Protein AF-A0ABD3V2Q9-F1 (afdb_monomer_lite)

Secondary structure (DSSP, 8-state):
------TT---S-EEEE-SEE--B--S--SEEEEE-SEE--EE-S--SEEEEE-SEE--EE-S--SEEEEE-SEE--EE-S--SEEEEE-SEE--EE-S--SEEEEE-SEE--EE-S--SEEEEEEEEE--EEES--SEEEEEEEEE--EEES--SEEEEEE--

Foldseek 3Di:
DDPDDDPDDQDQEDEEEDAADADDDDDEHQEYEYEYQHYEYEYDDEYQYYEYEYQHYEYEYEDEYQYYEYEYQHYEYEYADEYAEYEYEYQAEEYEEADEYAYYAYEYQAEEYEDDDEYAEYAYEYQAYEYEDDDEYQAYAYAYQHYDYDDDDDHVHYHYHYRD

Sequence (164 aa):
WDLIPEQGNYWPWVSLSACDLIPELDNHWPCLSLSAWDLIPELDNHWPCLSLSAFDLIPGLNNIWPWLSLSAWDLIPELDNPWPWLSLSAWDLIPELDNIWPWLSLSAWDLIPELDNHWPWLSLSAWDLIPELDNHWPWLSLSAWDLIPELNNIFPWLSLSAWH

Organism: Sinanodonta woodiana (NCBI:txid1069815)

Radius of gyration: 16.64 Å; chains: 1; bounding box: 40×28×46 Å

pLDDT: mean 78.93, std 13.67, range [31.52, 95.62]

Structure (mmCIF, N/CA/C/O backbone):
data_AF-A0ABD3V2Q9-F1
#
_entry.id   AF-A0ABD3V2Q9-F1
#
loop_
_atom_site.group_PDB
_atom_site.id
_atom_site.type_symbol
_atom_site.label_atom_id
_atom_site.label_alt_id
_atom_site.label_comp_id
_atom_site.label_asym_id
_atom_site.label_entity_id
_atom_site.label_seq_id
_atom_site.pdbx_PDB_ins_code
_atom_site.Cartn_x
_atom_site.Cartn_y
_atom_site.Cartn_z
_atom_site.occupancy
_atom_site.B_iso_or_equiv
_atom_site.auth_seq_id
_atom_site.auth_comp_id
_atom_site.auth_asym_id
_atom_site.auth_atom_id
_atom_site.pdbx_PDB_model_num
ATOM 1 N N . TRP A 1 1 ? -18.396 -10.252 19.353 1.00 32.59 1 TRP A N 1
ATOM 2 C CA . TRP A 1 1 ? -18.322 -9.807 20.757 1.00 32.59 1 TRP A CA 1
ATOM 3 C C . TRP A 1 1 ? -17.923 -8.350 20.689 1.00 32.59 1 TRP A C 1
ATOM 5 O O . TRP A 1 1 ? -16.774 -8.083 20.369 1.00 32.59 1 TRP A O 1
ATOM 15 N N . ASP A 1 2 ? -18.877 -7.440 20.882 1.00 31.52 2 ASP A N 1
ATOM 16 C CA . ASP A 1 2 ? -18.633 -6.000 20.770 1.00 31.52 2 ASP A CA 1
ATOM 17 C C . ASP A 1 2 ? -17.827 -5.522 21.976 1.00 31.52 2 ASP A C 1
ATOM 19 O O . ASP A 1 2 ? -18.343 -5.391 23.085 1.00 31.52 2 ASP A O 1
ATOM 23 N N . LEU A 1 3 ? -16.533 -5.299 21.761 1.00 40.91 3 LEU A N 1
ATOM 24 C CA . LEU A 1 3 ? -15.659 -4.595 22.693 1.00 40.91 3 LEU A CA 1
ATOM 25 C C . LEU A 1 3 ? -15.594 -3.121 22.281 1.00 40.91 3 LEU A C 1
ATOM 27 O O . LEU A 1 3 ? -14.527 -2.620 21.942 1.00 40.91 3 LEU A O 1
ATOM 31 N N . ILE A 1 4 ? -16.734 -2.426 22.276 1.00 49.53 4 ILE A N 1
ATOM 32 C CA . ILE A 1 4 ? -16.740 -0.966 22.125 1.00 49.53 4 ILE A CA 1
ATOM 33 C C . ILE A 1 4 ? -16.568 -0.367 23.530 1.00 49.53 4 ILE A C 1
ATOM 35 O O . ILE A 1 4 ? -17.428 -0.590 24.386 1.00 49.53 4 ILE A O 1
ATOM 39 N N . PRO A 1 5 ? -15.471 0.357 23.827 1.00 48.38 5 PRO A N 1
ATOM 40 C CA . PRO A 1 5 ? -15.298 0.982 25.133 1.00 48.38 5 PRO A CA 1
ATOM 41 C C . PRO A 1 5 ? -16.323 2.114 25.322 1.00 48.38 5 PRO A C 1
ATOM 43 O O . PRO A 1 5 ? -16.471 2.970 24.453 1.00 48.38 5 PRO A O 1
ATOM 46 N N . GLU A 1 6 ? -17.021 2.141 26.463 1.00 41.50 6 GLU A N 1
ATOM 47 C CA . GLU A 1 6 ? -18.029 3.168 26.773 1.00 41.50 6 GLU A CA 1
ATOM 48 C C . GLU A 1 6 ? -17.443 4.597 26.786 1.00 41.50 6 GLU A C 1
ATOM 50 O O . GLU A 1 6 ? -16.371 4.854 27.352 1.00 41.50 6 GLU A O 1
ATOM 55 N N . GLN A 1 7 ? -18.188 5.543 26.194 1.00 40.53 7 GLN A N 1
ATOM 56 C CA . GLN A 1 7 ? -17.870 6.973 26.168 1.00 40.53 7 GLN A CA 1
ATOM 57 C C . GLN A 1 7 ? -17.792 7.541 27.595 1.00 40.53 7 GLN A C 1
ATOM 59 O O . GLN A 1 7 ? -18.795 7.676 28.292 1.00 40.53 7 GLN A O 1
ATOM 64 N N . GLY A 1 8 ? -16.583 7.895 28.031 1.00 43.00 8 GLY A N 1
ATOM 65 C CA . GLY A 1 8 ? -16.339 8.504 29.344 1.00 43.00 8 GLY A CA 1
ATOM 66 C C . GLY A 1 8 ? -14.896 8.382 29.828 1.00 43.00 8 GLY A C 1
ATOM 67 O O . GLY A 1 8 ? -14.447 9.192 30.636 1.00 43.00 8 GLY A O 1
ATOM 68 N N . ASN A 1 9 ? -14.145 7.423 29.286 1.00 47.22 9 ASN A N 1
ATOM 69 C CA . ASN A 1 9 ? -12.734 7.227 29.595 1.00 47.22 9 ASN A CA 1
ATOM 70 C C . ASN A 1 9 ? -11.863 7.670 28.414 1.00 47.22 9 ASN A C 1
ATOM 72 O O . ASN A 1 9 ? -12.012 7.192 27.293 1.00 47.22 9 ASN A O 1
ATOM 76 N N . TYR A 1 10 ? -10.944 8.599 28.674 1.00 50.53 10 TYR A N 1
ATOM 77 C CA . TYR A 1 10 ? -9.916 9.010 27.722 1.00 50.53 10 TYR A CA 1
ATOM 78 C C . TYR A 1 10 ? -8.889 7.875 27.631 1.00 50.53 10 TYR A C 1
ATOM 80 O O . TYR A 1 10 ? -7.993 7.789 28.472 1.00 50.53 10 TYR A O 1
ATOM 88 N N . TRP A 1 11 ? -9.039 6.958 26.673 1.00 57.53 11 TRP A N 1
ATOM 89 C CA . TRP A 1 11 ? -8.061 5.886 26.482 1.00 57.53 11 TRP A CA 1
ATOM 90 C C . TRP A 1 11 ? -6.975 6.360 25.504 1.00 57.53 11 TRP A C 1
ATOM 92 O O . TRP A 1 11 ? -7.266 6.585 24.330 1.00 57.53 11 TRP A O 1
ATOM 102 N N . PRO A 1 12 ? -5.719 6.540 25.957 1.00 66.81 12 PRO A N 1
ATOM 103 C CA . PRO A 1 12 ? -4.630 7.014 25.104 1.00 66.81 12 PRO A CA 1
ATOM 104 C C . PRO A 1 12 ? -4.181 5.974 24.062 1.00 66.81 12 PRO A C 1
ATOM 106 O O . PRO A 1 12 ? -3.421 6.304 23.156 1.00 66.81 12 PRO A O 1
ATOM 109 N N . TRP A 1 13 ? -4.624 4.724 24.200 1.00 69.56 13 TRP A N 1
ATOM 110 C CA . TRP A 1 13 ? -4.335 3.632 23.283 1.00 69.56 13 TRP A CA 1
ATOM 111 C C . TRP A 1 13 ? -5.391 2.537 23.429 1.00 69.56 13 TRP A C 1
ATOM 113 O O . TRP A 1 13 ? -5.767 2.193 24.552 1.00 69.56 13 TRP A O 1
ATOM 123 N N . VAL A 1 14 ? -5.842 1.989 22.302 1.00 78.00 14 VAL A N 1
ATOM 124 C CA . VAL A 1 14 ? -6.736 0.828 22.238 1.00 78.00 14 VAL A CA 1
ATOM 125 C C . VAL A 1 14 ? -6.014 -0.302 21.512 1.00 78.00 14 VAL A C 1
ATOM 127 O O . VAL A 1 14 ? -5.407 -0.082 20.465 1.00 78.00 14 VAL A O 1
ATOM 130 N N . SER A 1 15 ? -6.079 -1.509 22.073 1.00 81.62 15 SER A N 1
ATOM 131 C CA . SER A 1 15 ? -5.516 -2.725 21.488 1.00 81.62 15 SER A CA 1
ATOM 132 C C . SER A 1 15 ? -6.561 -3.834 21.517 1.00 81.62 15 SER A C 1
ATOM 134 O O . SER A 1 15 ? -7.113 -4.124 22.580 1.00 81.62 15 SER A O 1
ATOM 136 N N . LEU A 1 16 ? -6.849 -4.430 20.362 1.00 80.44 16 LEU A N 1
ATOM 137 C CA . LEU A 1 16 ? -7.784 -5.545 20.222 1.00 80.44 16 LEU A CA 1
ATOM 138 C C . LEU A 1 16 ? -7.095 -6.690 19.486 1.00 80.44 16 LEU A C 1
ATOM 140 O O . LEU A 1 16 ? -6.345 -6.460 18.540 1.00 80.44 16 LEU A O 1
ATOM 144 N N . SER A 1 17 ? -7.370 -7.917 19.923 1.00 82.69 17 SER A N 1
ATOM 145 C CA . SER A 1 17 ? -6.873 -9.124 19.273 1.00 82.69 17 SER A CA 1
ATOM 146 C C . SER A 1 17 ? -7.963 -10.188 19.206 1.00 82.69 17 SER A C 1
ATOM 148 O O . SER A 1 17 ? -8.629 -10.441 20.214 1.00 82.69 17 SER A O 1
ATOM 150 N N . ALA A 1 18 ? -8.163 -10.794 18.036 1.00 77.94 18 ALA A N 1
ATOM 151 C CA . ALA A 1 18 ? -9.120 -11.885 17.838 1.00 77.94 18 ALA A CA 1
ATOM 152 C C . ALA A 1 18 ? -8.647 -12.862 16.746 1.00 77.94 18 ALA A C 1
ATOM 154 O O . ALA A 1 18 ? -7.564 -12.701 16.202 1.00 77.94 18 ALA A O 1
ATOM 155 N N . CYS A 1 19 ? -9.440 -13.896 16.443 1.00 72.19 19 CYS A N 1
ATOM 156 C CA . CYS A 1 19 ? -9.214 -14.705 15.237 1.00 72.19 19 CYS A CA 1
ATOM 157 C C . CYS A 1 19 ? -9.678 -13.942 13.994 1.00 72.19 19 CYS A C 1
ATOM 159 O O . CYS A 1 19 ? -8.860 -13.686 13.126 1.00 72.19 19 CYS A O 1
ATOM 161 N N . ASP A 1 20 ? -10.921 -13.461 13.993 1.00 78.00 20 ASP A N 1
ATOM 162 C CA . ASP A 1 20 ? -11.480 -12.694 12.877 1.00 78.00 20 ASP A CA 1
ATOM 163 C C . ASP A 1 20 ? -11.963 -11.339 13.397 1.00 78.00 20 ASP A C 1
ATOM 165 O O . ASP A 1 20 ? -12.641 -11.265 14.433 1.00 78.00 20 ASP A O 1
ATOM 169 N N . LEU A 1 21 ? -11.609 -10.262 12.698 1.00 76.25 21 LEU A N 1
ATOM 170 C CA . LEU A 1 21 ? -11.969 -8.894 13.061 1.00 76.25 21 LEU A CA 1
ATOM 171 C C . LEU A 1 21 ? -12.464 -8.125 11.833 1.00 76.25 21 LEU A C 1
ATOM 173 O O . LEU A 1 21 ? -11.717 -7.881 10.891 1.00 76.25 21 LEU A O 1
ATOM 177 N N . ILE A 1 22 ? -13.712 -7.662 11.913 1.00 77.75 22 ILE A N 1
ATOM 178 C CA . ILE A 1 22 ? -14.310 -6.692 10.984 1.00 77.75 22 ILE A CA 1
ATOM 179 C C . ILE A 1 22 ? -14.848 -5.527 11.828 1.00 77.75 22 ILE A C 1
ATOM 181 O O . ILE A 1 22 ? -16.040 -5.480 12.135 1.00 77.75 22 ILE A O 1
ATOM 185 N N . PRO A 1 23 ? -13.968 -4.675 12.380 1.00 70.75 23 PRO A N 1
ATOM 186 C CA . PRO A 1 23 ? -14.398 -3.584 13.233 1.00 70.75 23 PRO A CA 1
ATOM 187 C C . PRO A 1 23 ? -14.801 -2.370 12.393 1.00 70.75 23 PRO A C 1
ATOM 189 O O . PRO A 1 23 ? -13.997 -1.850 11.625 1.00 70.75 23 PRO A O 1
ATOM 192 N N . GLU A 1 24 ? -16.010 -1.871 12.632 1.00 67.56 24 GLU A N 1
ATOM 193 C CA . GLU A 1 24 ? -16.424 -0.520 12.253 1.00 67.56 24 GLU A CA 1
ATOM 194 C C . GLU A 1 24 ? -16.158 0.401 13.452 1.00 67.56 24 GLU A C 1
ATOM 196 O O . GLU A 1 24 ? -16.794 0.271 14.503 1.00 67.56 24 GLU A O 1
ATOM 201 N N . LEU A 1 25 ? -15.172 1.297 13.349 1.00 67.38 25 LEU A N 1
ATOM 202 C CA . LEU A 1 25 ? -14.811 2.201 14.448 1.00 67.38 25 LEU A CA 1
ATOM 203 C C . LEU A 1 25 ? -15.123 3.654 14.089 1.00 67.38 25 LEU A C 1
ATOM 205 O O . LEU A 1 25 ? -14.458 4.287 13.267 1.00 67.38 25 LEU A O 1
ATOM 209 N N . ASP A 1 26 ? -16.119 4.195 14.785 1.00 59.56 26 ASP A N 1
ATOM 210 C CA . ASP A 1 26 ? -16.704 5.517 14.560 1.00 59.56 26 ASP A CA 1
ATOM 211 C C . ASP A 1 26 ? -16.171 6.619 15.516 1.00 59.56 26 ASP A C 1
ATOM 213 O O . ASP A 1 26 ? -16.506 7.798 15.387 1.00 59.56 26 ASP A O 1
ATOM 217 N N . ASN A 1 27 ? -15.344 6.252 16.502 1.00 58.88 27 ASN A N 1
ATOM 218 C CA . ASN A 1 27 ? -14.909 7.141 17.583 1.00 58.88 27 ASN A CA 1
ATOM 219 C C . ASN A 1 27 ? -13.468 7.654 17.397 1.00 58.88 27 ASN A C 1
ATOM 221 O O . ASN A 1 27 ? -12.617 6.992 16.811 1.00 58.88 27 ASN A O 1
ATOM 225 N N . HIS A 1 28 ? -13.178 8.836 17.950 1.00 59.53 28 HIS A N 1
ATOM 226 C CA . HIS A 1 28 ? -11.841 9.434 17.924 1.00 59.53 28 HIS A CA 1
ATOM 227 C C . HIS A 1 28 ? -10.976 8.848 19.042 1.00 59.53 28 HIS A C 1
ATOM 229 O O . HIS A 1 28 ? -11.218 9.133 20.218 1.00 59.53 28 HIS A O 1
ATOM 235 N N . TRP A 1 29 ? -9.929 8.102 18.687 1.00 63.47 29 TRP A N 1
ATOM 236 C CA . TRP A 1 29 ? -8.914 7.674 19.646 1.00 63.47 29 TRP A CA 1
ATOM 237 C C . TRP A 1 29 ? -7.518 8.100 19.201 1.00 63.47 29 TRP A C 1
ATOM 239 O O . TRP A 1 29 ? -7.233 8.149 18.007 1.00 63.47 29 TRP A O 1
ATOM 249 N N . PRO A 1 30 ? -6.614 8.391 20.146 1.00 69.19 30 PRO A N 1
ATOM 250 C CA . PRO A 1 30 ? -5.260 8.813 19.813 1.00 69.19 30 PRO A CA 1
ATOM 251 C C . PRO A 1 30 ? -4.417 7.728 19.120 1.00 69.19 30 PRO A C 1
ATOM 253 O O . PRO A 1 30 ? -3.655 8.062 18.220 1.00 69.19 30 PRO A O 1
ATOM 256 N N . CYS A 1 31 ? -4.553 6.450 19.490 1.00 79.00 31 CYS A N 1
ATOM 257 C CA . C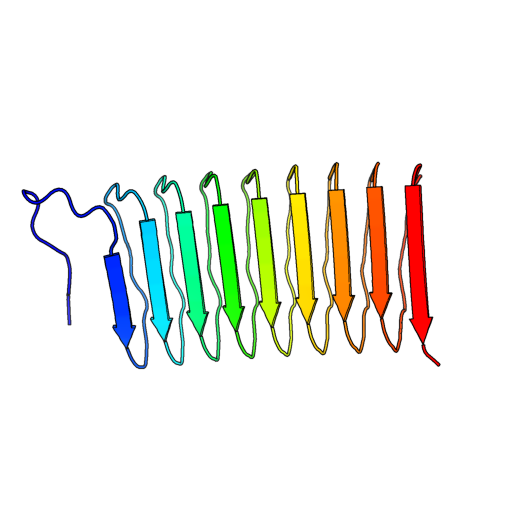YS A 1 31 ? -3.803 5.353 18.867 1.00 79.00 31 CYS A CA 1
ATOM 258 C C . CYS A 1 31 ? -4.617 4.048 18.872 1.00 79.00 31 CYS A C 1
ATOM 260 O O . CYS A 1 31 ? -5.150 3.673 19.921 1.00 79.00 31 CYS A O 1
ATOM 262 N N . LEU A 1 32 ? -4.632 3.320 17.751 1.00 81.00 32 LEU A N 1
ATOM 263 C CA . LEU A 1 32 ? -5.288 2.013 17.612 1.00 81.00 32 LEU A CA 1
ATOM 264 C C . LEU A 1 32 ? -4.302 0.929 17.180 1.00 81.00 32 LEU A C 1
ATOM 266 O O . LEU A 1 32 ? -3.506 1.132 16.266 1.00 81.00 32 LEU A O 1
ATOM 270 N N . SER A 1 33 ? -4.393 -0.233 17.821 1.00 87.06 33 SER A N 1
ATOM 271 C CA . SER A 1 33 ? -3.709 -1.456 17.417 1.00 87.06 33 SER A CA 1
ATOM 272 C C . SER A 1 33 ? -4.721 -2.587 17.270 1.00 87.06 33 SER A C 1
ATOM 274 O O . SER A 1 33 ? -5.381 -2.939 18.246 1.00 87.06 33 SER A O 1
ATOM 276 N N . LEU A 1 34 ? -4.818 -3.193 16.092 1.00 86.00 34 LEU A N 1
ATOM 277 C CA . LEU A 1 34 ? -5.631 -4.392 15.874 1.00 86.00 34 LEU A CA 1
ATOM 278 C C . LEU A 1 34 ? -4.730 -5.544 15.448 1.00 86.00 34 LEU A C 1
ATOM 280 O O . LEU A 1 34 ? -3.823 -5.343 14.638 1.00 86.00 34 LEU A O 1
ATOM 284 N N . SER A 1 35 ? -4.978 -6.736 15.984 1.00 87.56 35 SER A N 1
ATOM 285 C CA . SER A 1 35 ? -4.345 -7.955 15.493 1.00 87.56 35 SER A CA 1
ATOM 286 C C . SER A 1 35 ? -5.332 -9.095 15.286 1.00 87.56 35 SER A C 1
ATOM 288 O O . SER A 1 35 ? -6.152 -9.373 16.162 1.00 87.56 35 SER A O 1
ATOM 290 N N . ALA A 1 36 ? -5.261 -9.772 14.144 1.00 86.31 36 ALA A N 1
ATOM 291 C CA . ALA A 1 36 ? -6.142 -10.901 13.858 1.00 86.31 36 ALA A CA 1
ATOM 292 C C . ALA A 1 36 ? -5.448 -12.022 13.079 1.00 86.31 36 ALA A C 1
ATOM 294 O O . ALA A 1 36 ? -4.285 -11.900 12.710 1.00 86.31 36 ALA A O 1
ATOM 295 N N . TRP A 1 37 ? -6.160 -13.122 12.852 1.00 81.81 37 TRP A N 1
ATOM 296 C CA . TRP A 1 37 ? -5.855 -14.020 11.744 1.00 81.81 37 TRP A CA 1
ATOM 297 C C . TRP A 1 37 ? -6.349 -13.362 10.452 1.00 81.81 37 TRP A C 1
ATOM 299 O O . TRP A 1 37 ? -5.521 -13.013 9.620 1.00 81.81 37 TRP A O 1
ATOM 309 N N . ASP A 1 38 ? -7.642 -13.037 10.390 1.00 85.06 38 ASP A N 1
ATOM 310 C CA . ASP A 1 38 ? -8.266 -12.349 9.258 1.00 85.06 38 ASP A CA 1
ATOM 311 C C . ASP A 1 38 ? -8.785 -10.975 9.708 1.00 85.06 38 ASP A C 1
ATOM 313 O O . ASP A 1 38 ? -9.556 -10.861 10.672 1.00 85.06 38 ASP A O 1
ATOM 317 N N . LEU A 1 39 ? -8.339 -9.907 9.041 1.00 83.81 39 LEU A N 1
ATOM 318 C CA . LEU A 1 39 ? -8.624 -8.525 9.429 1.00 83.81 39 LEU A CA 1
ATOM 319 C C . LEU A 1 39 ? -9.073 -7.697 8.221 1.00 83.81 39 LEU A C 1
ATOM 321 O O . LEU A 1 39 ? -8.284 -7.393 7.330 1.00 83.81 39 LEU A O 1
ATOM 325 N N . ILE A 1 40 ? -10.338 -7.271 8.236 1.00 85.69 40 ILE A N 1
ATOM 326 C CA . ILE A 1 40 ? -10.938 -6.426 7.189 1.00 85.69 40 ILE A CA 1
ATOM 327 C C . ILE A 1 40 ? -11.585 -5.208 7.861 1.00 85.69 40 ILE A C 1
ATOM 329 O O . ILE A 1 40 ? -12.787 -5.205 8.125 1.00 85.69 40 ILE A O 1
ATOM 333 N N . PRO A 1 41 ? -10.793 -4.209 8.279 1.00 78.62 41 PRO A N 1
ATOM 334 C CA . PRO A 1 41 ? -11.317 -3.037 8.952 1.00 78.62 41 PRO A CA 1
ATOM 335 C C . PRO A 1 41 ? -11.723 -1.965 7.938 1.00 78.62 41 PRO A C 1
ATOM 337 O O . PRO A 1 41 ? -10.952 -1.623 7.040 1.00 78.62 41 PRO A O 1
ATOM 340 N N . GLU A 1 42 ? -12.900 -1.386 8.156 1.00 77.81 42 GLU A N 1
ATOM 341 C CA . GLU A 1 42 ? -13.357 -0.164 7.493 1.00 77.81 42 GLU A CA 1
ATOM 342 C C . GLU A 1 42 ? -13.269 0.975 8.514 1.00 77.81 42 GLU A C 1
ATOM 344 O O . GLU A 1 42 ? -13.976 0.988 9.529 1.00 77.81 42 GLU A O 1
ATOM 349 N N . LEU A 1 43 ? -12.323 1.897 8.311 1.00 74.06 43 LEU A N 1
ATOM 350 C CA . LEU A 1 43 ? -12.018 2.937 9.296 1.00 74.06 43 LEU A CA 1
ATOM 351 C C . LEU A 1 43 ? -12.191 4.335 8.700 1.00 74.06 43 LEU A C 1
ATOM 353 O O . LEU A 1 43 ? -11.316 4.868 8.017 1.00 74.06 43 LEU A O 1
ATOM 357 N N . ASP A 1 44 ? -13.290 4.969 9.099 1.00 66.88 44 ASP A N 1
ATOM 358 C CA . ASP A 1 44 ? -13.738 6.266 8.587 1.00 66.88 44 ASP A CA 1
ATOM 359 C C . ASP A 1 44 ? -13.480 7.421 9.561 1.00 66.88 44 ASP A C 1
ATOM 361 O O . ASP A 1 44 ? -14.140 8.458 9.504 1.00 66.88 44 ASP A O 1
ATOM 365 N N . ASN A 1 45 ? -12.490 7.308 10.454 1.00 64.56 45 ASN A N 1
ATOM 366 C CA . ASN A 1 45 ? -12.161 8.376 11.410 1.00 64.56 45 ASN A CA 1
ATOM 367 C C . ASN A 1 45 ? -10.709 8.824 11.363 1.00 64.56 45 ASN A C 1
ATOM 369 O O . ASN A 1 45 ? -9.851 8.164 10.791 1.00 64.56 45 ASN A O 1
ATOM 373 N N . HIS A 1 46 ? -10.452 9.981 11.972 1.00 64.25 46 HIS A N 1
ATOM 374 C CA . HIS A 1 46 ? -9.109 10.517 12.145 1.00 64.25 46 HIS A CA 1
ATOM 375 C C . HIS A 1 46 ? -8.476 9.919 13.397 1.00 64.25 46 HIS A C 1
ATOM 377 O O . HIS A 1 46 ? -8.944 10.179 14.511 1.00 64.25 46 HIS A O 1
ATOM 383 N N . TRP A 1 47 ? -7.374 9.191 13.229 1.00 67.25 47 TRP A N 1
ATOM 384 C CA . TRP A 1 47 ? -6.572 8.729 14.355 1.00 67.25 47 TRP A CA 1
ATOM 385 C C . TRP A 1 47 ? -5.120 9.129 14.128 1.00 67.25 47 TRP A C 1
ATOM 387 O O . TRP A 1 47 ? -4.607 8.972 13.024 1.00 67.25 47 TRP A O 1
ATOM 397 N N . PRO A 1 48 ? -4.433 9.656 15.150 1.00 71.88 48 PRO A N 1
ATOM 398 C CA . PRO A 1 48 ? -3.024 10.009 15.045 1.00 71.88 48 PRO A CA 1
ATOM 399 C C . PRO A 1 48 ? -2.130 8.845 14.601 1.00 71.88 48 PRO A C 1
ATOM 401 O O . PRO A 1 48 ? -1.216 9.069 13.807 1.00 71.88 48 PRO A O 1
ATOM 404 N N . CYS A 1 49 ? -2.397 7.629 15.094 1.00 79.50 49 CYS A N 1
ATOM 405 C CA . CYS A 1 49 ? -1.601 6.437 14.798 1.00 79.50 49 CYS A CA 1
ATOM 406 C C . CYS A 1 49 ? -2.469 5.175 14.658 1.00 79.50 49 CYS A C 1
ATOM 408 O O . CYS A 1 49 ? -3.259 4.864 15.557 1.00 79.50 49 CYS A O 1
ATOM 410 N N . LEU A 1 50 ? -2.237 4.402 13.595 1.00 83.94 50 LEU A N 1
ATOM 411 C CA . LEU A 1 50 ? -2.857 3.098 13.354 1.00 83.94 50 LEU A CA 1
ATOM 412 C C . LEU A 1 50 ? -1.810 2.016 13.121 1.00 83.94 50 LEU A C 1
ATOM 414 O O . LEU A 1 50 ? -0.912 2.178 12.296 1.00 83.94 50 LEU A O 1
ATOM 418 N N . SER A 1 51 ? -1.962 0.900 13.828 1.00 89.19 51 SER A N 1
ATOM 419 C CA . SER A 1 51 ? -1.196 -0.320 13.606 1.00 89.19 51 SER A CA 1
ATOM 420 C C . SER A 1 51 ? -2.152 -1.491 13.399 1.00 89.19 51 SER A C 1
ATOM 422 O O . SER A 1 51 ? -2.898 -1.840 14.313 1.00 89.19 51 SER A O 1
ATOM 424 N N . LEU A 1 52 ? -2.117 -2.125 12.232 1.00 89.44 52 LEU A N 1
ATOM 425 C CA . LEU A 1 52 ? -2.885 -3.340 11.953 1.00 89.44 52 LEU A CA 1
ATOM 426 C C . LEU A 1 52 ? -1.920 -4.485 11.670 1.00 89.44 52 LEU A C 1
ATOM 428 O O . LEU A 1 52 ? -0.936 -4.294 10.959 1.00 89.44 52 LEU A O 1
ATOM 432 N N . SER A 1 53 ? -2.191 -5.656 12.238 1.00 91.38 53 SER A N 1
ATOM 433 C CA . SER A 1 53 ? -1.389 -6.851 12.000 1.00 91.38 53 SER A CA 1
ATOM 434 C C . SER A 1 53 ? -2.275 -8.071 11.780 1.00 91.38 53 SER A C 1
ATOM 436 O O . SER A 1 53 ? -3.153 -8.323 12.601 1.00 91.38 53 SER A O 1
ATOM 438 N N . ALA A 1 54 ? -2.075 -8.835 10.711 1.00 91.12 54 ALA A N 1
ATOM 439 C CA . ALA A 1 54 ? -2.864 -10.047 10.494 1.00 91.12 54 ALA A CA 1
ATOM 440 C C . ALA A 1 54 ? -2.096 -11.169 9.792 1.00 91.12 54 ALA A C 1
ATOM 442 O O . ALA A 1 54 ? -0.911 -11.029 9.503 1.00 91.12 54 ALA A O 1
ATOM 443 N N . PHE A 1 55 ? -2.755 -12.300 9.555 1.00 89.00 55 PHE A N 1
ATOM 444 C CA . PHE A 1 55 ? -2.328 -13.222 8.510 1.00 89.00 55 PHE A CA 1
ATOM 445 C C . PHE A 1 55 ? -2.851 -12.691 7.169 1.00 89.00 55 PHE A C 1
ATOM 447 O O . PHE A 1 55 ? -2.029 -12.307 6.347 1.00 89.00 55 PHE A O 1
ATOM 454 N N . ASP A 1 56 ? -4.167 -12.489 7.046 1.00 89.44 56 ASP A N 1
ATOM 455 C CA . ASP A 1 56 ? -4.806 -11.859 5.886 1.00 89.44 56 ASP A CA 1
ATOM 456 C C . ASP A 1 56 ? -5.338 -10.468 6.266 1.00 89.44 56 ASP A C 1
ATOM 458 O O . ASP A 1 56 ? -6.133 -10.321 7.203 1.00 89.44 56 ASP A O 1
ATOM 462 N N . LEU A 1 57 ? -4.889 -9.424 5.562 1.00 89.44 57 LEU A N 1
ATOM 463 C CA . LEU A 1 57 ? -5.230 -8.029 5.856 1.00 89.44 57 LEU A CA 1
ATOM 464 C C . LEU A 1 57 ? -5.684 -7.284 4.597 1.00 89.44 57 LEU A C 1
ATOM 466 O O . LEU A 1 57 ? -4.888 -7.020 3.696 1.00 89.44 57 LEU A O 1
ATOM 470 N N . ILE A 1 58 ? -6.955 -6.874 4.583 1.00 88.69 58 ILE A N 1
ATOM 471 C CA . ILE A 1 58 ? -7.562 -6.102 3.486 1.00 88.69 58 ILE A CA 1
ATOM 472 C C . ILE A 1 58 ? -8.261 -4.868 4.075 1.00 88.69 58 ILE A C 1
ATOM 474 O O . ILE A 1 58 ? -9.460 -4.899 4.349 1.00 88.69 58 ILE A O 1
ATOM 478 N N . PRO A 1 59 ? -7.517 -3.798 4.392 1.00 81.50 59 PRO A N 1
ATOM 479 C CA . PRO A 1 59 ? -8.087 -2.600 4.982 1.00 81.50 59 PRO A CA 1
ATOM 480 C C . PRO A 1 59 ? -8.548 -1.618 3.903 1.00 81.50 59 PRO A C 1
ATOM 482 O O . PRO A 1 59 ? -7.780 -1.277 3.005 1.00 81.50 59 PRO A O 1
ATOM 485 N N . GLY A 1 60 ? -9.772 -1.111 4.062 1.00 79.12 60 GLY A N 1
ATOM 486 C CA . GLY A 1 60 ? -10.279 0.047 3.326 1.00 79.12 60 GLY A CA 1
ATOM 487 C C . GLY A 1 60 ? -10.201 1.284 4.215 1.00 79.12 60 GLY A C 1
ATOM 488 O O . GLY A 1 60 ? -10.928 1.387 5.209 1.00 79.12 60 GLY A O 1
ATOM 489 N N . LEU A 1 61 ? -9.281 2.208 3.916 1.00 76.69 61 LEU A N 1
ATOM 490 C CA . LEU A 1 61 ? -9.015 3.362 4.784 1.00 76.69 61 LEU A CA 1
ATOM 491 C C . LEU A 1 61 ? -9.206 4.682 4.031 1.00 76.69 61 LEU A C 1
ATOM 493 O O . LEU A 1 61 ? -8.354 5.130 3.264 1.00 76.69 61 LEU A O 1
ATOM 497 N N . ASN A 1 62 ? -10.301 5.367 4.356 1.00 69.31 62 ASN A N 1
ATOM 498 C CA . ASN A 1 62 ? -10.788 6.528 3.608 1.00 69.31 62 ASN A CA 1
ATOM 499 C C . ASN A 1 62 ? -10.540 7.872 4.307 1.00 69.31 62 ASN A C 1
ATOM 501 O O . ASN A 1 62 ? -11.261 8.842 4.078 1.00 69.31 62 ASN A O 1
ATOM 505 N N . ASN A 1 63 ? -9.528 7.959 5.171 1.00 67.38 63 ASN A N 1
ATOM 506 C CA . ASN A 1 63 ? -9.228 9.190 5.901 1.00 67.38 63 ASN A CA 1
ATOM 507 C C . ASN A 1 63 ? -7.739 9.487 6.007 1.00 67.38 63 ASN A C 1
ATOM 509 O O . ASN A 1 63 ? -6.900 8.669 5.659 1.00 67.38 63 ASN A O 1
ATOM 513 N N . ILE A 1 64 ? -7.422 10.684 6.503 1.00 63.16 64 ILE A N 1
ATOM 514 C CA . ILE A 1 64 ? -6.052 11.134 6.753 1.00 63.16 64 ILE A CA 1
ATOM 515 C C . ILE A 1 64 ? -5.616 10.665 8.136 1.00 63.16 64 ILE A C 1
ATOM 517 O O . ILE A 1 64 ? -6.207 11.062 9.146 1.00 63.16 64 ILE A O 1
ATOM 521 N N . TRP A 1 65 ? -4.527 9.902 8.195 1.00 68.50 65 TRP A N 1
ATOM 522 C CA . TRP A 1 65 ? -3.915 9.522 9.462 1.00 68.50 65 TRP A CA 1
ATOM 523 C C . TRP A 1 65 ? -2.444 9.887 9.419 1.00 68.50 65 TRP A C 1
ATOM 525 O O . TRP A 1 65 ? -1.763 9.571 8.446 1.00 68.50 65 TRP A O 1
ATOM 535 N N . PRO A 1 66 ? -1.926 10.562 10.453 1.00 73.06 66 PRO A N 1
ATOM 536 C CA . PRO A 1 66 ? -0.535 10.973 10.486 1.00 73.06 66 PRO A CA 1
ATOM 537 C C . PRO A 1 66 ? 0.459 9.811 10.339 1.00 73.06 66 PRO A C 1
ATOM 539 O O . PRO A 1 66 ? 1.495 10.003 9.703 1.00 73.06 66 PRO A O 1
ATOM 542 N N . TRP A 1 67 ? 0.142 8.637 10.902 1.00 81.75 67 TRP A N 1
ATOM 543 C CA . TRP A 1 67 ? 0.999 7.449 10.884 1.00 81.75 67 TRP A CA 1
ATOM 544 C C . TRP A 1 67 ? 0.186 6.167 10.692 1.00 81.75 67 TRP A C 1
ATOM 546 O O . TRP A 1 67 ? -0.677 5.852 11.517 1.00 81.75 67 TRP A O 1
ATOM 556 N N . LEU A 1 68 ? 0.524 5.399 9.655 1.00 85.62 68 LEU A N 1
ATOM 557 C CA . LEU A 1 68 ? -0.055 4.088 9.370 1.00 85.62 68 LEU A CA 1
ATOM 558 C C . LEU A 1 68 ? 1.029 3.018 9.257 1.00 85.62 68 LEU A C 1
ATOM 560 O O . LEU A 1 68 ? 1.981 3.162 8.489 1.00 85.62 68 LEU A O 1
ATOM 564 N N . SER A 1 69 ? 0.853 1.935 10.009 1.00 90.94 69 SER A N 1
ATOM 565 C CA . SER A 1 69 ? 1.662 0.725 9.912 1.00 90.94 69 SER A CA 1
ATOM 566 C C . SER A 1 69 ? 0.758 -0.483 9.700 1.00 90.94 69 SER A C 1
ATOM 568 O O . SER A 1 69 ? -0.071 -0.787 10.558 1.00 90.94 69 SER A O 1
ATOM 570 N N . LEU A 1 70 ? 0.947 -1.200 8.597 1.00 91.56 70 LEU A N 1
ATOM 571 C CA . LEU A 1 70 ? 0.243 -2.451 8.314 1.00 91.56 70 LEU A CA 1
ATOM 572 C C . LEU A 1 70 ? 1.254 -3.586 8.176 1.00 91.56 70 LEU A C 1
ATOM 574 O O . LEU A 1 70 ? 2.268 -3.431 7.491 1.00 91.56 70 LEU A O 1
ATOM 578 N N . SER A 1 71 ? 0.982 -4.719 8.818 1.00 94.31 71 SER A N 1
ATOM 579 C CA . SER A 1 71 ? 1.782 -5.927 8.655 1.00 94.31 71 SER A CA 1
ATOM 580 C C . SER A 1 71 ? 0.927 -7.168 8.447 1.00 94.31 71 SER A C 1
ATOM 582 O O . SER A 1 71 ? -0.028 -7.381 9.189 1.00 94.31 71 SER A O 1
ATOM 584 N N . ALA A 1 72 ? 1.253 -8.004 7.464 1.00 94.25 72 ALA A N 1
ATOM 585 C CA . ALA A 1 72 ? 0.506 -9.243 7.262 1.00 94.25 72 ALA A CA 1
ATOM 586 C C . ALA A 1 72 ? 1.340 -10.383 6.673 1.00 94.25 72 ALA A C 1
ATOM 588 O O . ALA A 1 72 ? 2.524 -10.206 6.396 1.00 94.25 72 ALA A O 1
ATOM 589 N N . TRP A 1 73 ? 0.731 -11.556 6.510 1.00 92.06 73 TRP A N 1
ATOM 590 C CA . TRP A 1 73 ? 1.223 -12.536 5.548 1.00 92.06 73 TRP A CA 1
ATOM 591 C C . TRP A 1 73 ? 0.798 -12.086 4.146 1.00 92.06 73 TRP A C 1
ATOM 593 O O . TRP A 1 73 ? 1.670 -11.730 3.361 1.00 92.06 73 TRP A O 1
ATOM 603 N N . ASP A 1 74 ? -0.507 -11.931 3.922 1.00 92.75 74 ASP A N 1
ATOM 604 C CA . ASP A 1 74 ? -1.093 -11.390 2.694 1.00 92.75 74 ASP A CA 1
ATOM 605 C C . ASP A 1 74 ? -1.715 -10.013 2.972 1.00 92.75 74 ASP A C 1
ATOM 607 O O . ASP A 1 74 ? -2.568 -9.857 3.853 1.00 92.75 74 ASP A O 1
ATOM 611 N N . LEU A 1 75 ? -1.266 -8.984 2.246 1.00 92.06 75 LEU A N 1
ATOM 612 C CA . LEU A 1 75 ? -1.682 -7.593 2.454 1.00 92.06 75 LEU A CA 1
ATOM 613 C C . LEU A 1 75 ? -2.108 -6.932 1.140 1.00 92.06 75 LEU A C 1
ATOM 615 O O . LEU A 1 75 ? -1.282 -6.699 0.255 1.00 92.06 75 LEU A O 1
ATOM 619 N N . ILE A 1 76 ? -3.387 -6.557 1.063 1.00 91.12 76 ILE A N 1
ATOM 620 C CA . ILE A 1 76 ? -3.984 -5.863 -0.090 1.00 91.12 76 ILE A CA 1
ATOM 621 C C . ILE A 1 76 ? -4.742 -4.625 0.415 1.00 91.12 76 ILE A C 1
ATOM 623 O O . ILE A 1 76 ? -5.938 -4.701 0.699 1.00 91.12 76 ILE A O 1
ATOM 627 N N . PRO A 1 77 ? -4.050 -3.499 0.647 1.00 84.31 77 PRO A N 1
ATOM 628 C CA . PRO A 1 77 ? -4.676 -2.267 1.097 1.00 84.31 77 PRO A CA 1
ATOM 629 C C . PRO A 1 77 ? -5.122 -1.403 -0.083 1.00 84.31 77 PRO A C 1
ATOM 631 O O . PRO A 1 77 ? -4.356 -1.192 -1.022 1.00 84.31 77 PRO A O 1
ATOM 634 N N . GLU A 1 78 ? -6.319 -0.835 0.042 1.00 82.75 78 GLU A N 1
ATOM 635 C CA . GLU A 1 78 ? -6.859 0.197 -0.849 1.00 82.75 78 GLU A CA 1
ATOM 636 C C . GLU A 1 78 ? -6.907 1.512 -0.057 1.00 82.75 78 GLU A C 1
ATOM 638 O O . GLU A 1 78 ? -7.623 1.621 0.950 1.00 82.75 78 GLU A O 1
ATOM 643 N N . LEU A 1 79 ? -6.061 2.482 -0.430 1.00 78.12 79 LEU A N 1
ATOM 644 C CA . LEU A 1 79 ? -5.882 3.719 0.338 1.00 78.12 79 LEU A CA 1
ATOM 645 C C . LEU A 1 79 ? -6.040 4.977 -0.534 1.00 78.12 79 LEU A C 1
ATOM 647 O O . LEU A 1 79 ? -5.131 5.390 -1.257 1.00 78.12 79 LEU A O 1
ATOM 651 N N . ASP A 1 80 ? -7.153 5.679 -0.325 1.00 71.25 80 ASP A N 1
ATOM 652 C CA . ASP A 1 80 ? -7.611 6.786 -1.184 1.00 71.25 80 ASP A CA 1
ATOM 653 C C . ASP A 1 80 ? -7.327 8.192 -0.646 1.00 71.25 80 ASP A C 1
ATOM 655 O O . ASP A 1 80 ? -7.846 9.192 -1.148 1.00 71.25 80 ASP A O 1
ATOM 659 N N . ASN A 1 81 ? -6.531 8.317 0.412 1.00 68.44 81 ASN A N 1
ATOM 660 C CA . ASN A 1 81 ? -6.261 9.613 1.032 1.00 68.44 81 ASN A CA 1
ATOM 661 C C . ASN A 1 81 ? -4.766 9.865 1.181 1.00 68.44 81 ASN A C 1
ATOM 663 O O . ASN A 1 81 ? -3.989 8.926 1.102 1.00 68.44 81 ASN A O 1
ATOM 667 N N . PRO A 1 82 ? -4.327 11.119 1.375 1.00 63.66 82 PRO A N 1
ATOM 668 C CA . PRO A 1 82 ? -2.931 11.425 1.651 1.00 63.66 82 PRO A CA 1
ATOM 669 C C . PRO A 1 82 ? -2.595 11.129 3.116 1.00 63.66 82 PRO A C 1
ATOM 671 O O . PRO A 1 82 ? -3.237 11.658 4.027 1.00 63.66 82 PRO A O 1
ATOM 674 N N . TRP A 1 83 ? -1.536 10.356 3.360 1.00 68.94 83 TRP A N 1
ATOM 675 C CA . TRP A 1 83 ? -1.045 10.081 4.713 1.00 68.94 83 TRP A CA 1
ATOM 676 C C . TRP A 1 83 ? 0.400 10.529 4.795 1.00 68.94 83 TRP A C 1
ATOM 678 O O . TRP A 1 83 ? 1.177 10.242 3.883 1.00 68.94 83 TRP A O 1
ATOM 688 N N . PRO A 1 84 ? 0.800 11.240 5.861 1.00 72.12 84 PRO A N 1
ATOM 689 C CA . PRO A 1 84 ? 2.164 11.712 5.985 1.00 72.12 84 PRO A CA 1
ATOM 690 C C . PRO A 1 84 ? 3.178 10.571 5.916 1.00 72.12 84 PRO A C 1
ATOM 692 O O . PRO A 1 84 ? 4.198 10.729 5.245 1.00 72.12 84 PRO A O 1
ATOM 695 N N . TRP A 1 85 ? 2.922 9.479 6.644 1.00 82.56 85 TRP A N 1
ATOM 696 C CA . TRP A 1 85 ? 3.846 8.362 6.829 1.00 82.56 85 TRP A CA 1
ATOM 697 C C . TRP A 1 85 ? 3.105 7.024 6.728 1.00 82.56 85 TRP A C 1
ATOM 699 O O . TRP A 1 85 ? 2.265 6.713 7.578 1.00 82.56 85 TRP A O 1
ATOM 709 N N . LEU A 1 86 ? 3.464 6.230 5.716 1.00 86.31 86 LEU A N 1
ATOM 710 C CA . LEU A 1 86 ? 2.932 4.892 5.469 1.00 86.31 86 LEU A CA 1
ATOM 711 C C . LEU A 1 86 ? 4.057 3.850 5.474 1.00 86.31 86 LEU A C 1
ATOM 713 O O . LEU A 1 86 ? 5.043 3.979 4.744 1.00 86.31 86 LEU A O 1
ATOM 717 N N . SER A 1 87 ? 3.889 2.806 6.286 1.00 91.81 87 SER A N 1
ATOM 718 C CA . SER A 1 87 ? 4.766 1.637 6.318 1.00 91.81 87 SER A CA 1
ATOM 719 C C . SER A 1 87 ? 3.948 0.364 6.143 1.00 91.81 87 SER A C 1
ATOM 721 O O . SER A 1 87 ? 3.113 0.050 6.991 1.00 91.81 87 SER A O 1
ATOM 723 N N . LEU A 1 88 ? 4.221 -0.390 5.081 1.00 92.81 88 LEU A N 1
ATOM 724 C CA . LEU A 1 88 ? 3.590 -1.682 4.815 1.00 92.81 88 LEU A CA 1
ATOM 725 C C . LEU A 1 88 ? 4.649 -2.783 4.792 1.00 92.81 88 LEU A C 1
ATOM 727 O O . LEU A 1 88 ? 5.711 -2.630 4.180 1.00 92.81 88 LEU A O 1
ATOM 731 N N . SER A 1 89 ? 4.359 -3.899 5.452 1.00 95.31 89 SER A N 1
ATOM 732 C CA . SER A 1 89 ? 5.234 -5.069 5.450 1.00 95.31 89 SER A CA 1
ATOM 733 C C . SER A 1 89 ? 4.443 -6.361 5.288 1.00 95.31 89 SER A C 1
ATOM 735 O O . SER A 1 89 ? 3.571 -6.606 6.118 1.00 95.31 89 SER A O 1
ATOM 737 N N . ALA A 1 90 ? 4.748 -7.207 4.306 1.00 95.25 90 ALA A N 1
ATOM 738 C CA . ALA A 1 90 ? 4.059 -8.495 4.186 1.00 95.25 90 ALA A CA 1
ATOM 739 C C . ALA A 1 90 ? 4.943 -9.641 3.682 1.00 95.25 90 ALA A C 1
ATOM 741 O O . ALA A 1 90 ? 6.126 -9.439 3.417 1.00 95.25 90 ALA A O 1
ATOM 742 N N . TRP A 1 91 ? 4.387 -10.849 3.588 1.00 93.81 91 TRP A N 1
ATOM 743 C CA . TRP A 1 91 ? 4.956 -11.878 2.723 1.00 93.81 91 TRP A CA 1
ATOM 744 C C . TRP A 1 91 ? 4.596 -11.536 1.275 1.00 93.81 91 TRP A C 1
ATOM 746 O 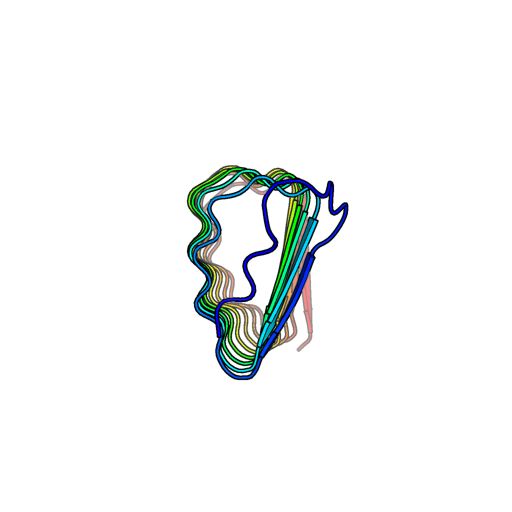O . TRP A 1 91 ? 5.499 -11.204 0.513 1.00 93.81 91 TRP A O 1
ATOM 756 N N . ASP A 1 92 ? 3.300 -11.445 0.971 1.00 94.12 92 ASP A N 1
ATOM 757 C CA . ASP A 1 92 ? 2.771 -10.989 -0.315 1.00 94.12 92 ASP A CA 1
ATOM 758 C C . ASP A 1 92 ? 2.084 -9.626 -0.144 1.00 94.12 92 ASP A C 1
ATOM 760 O O . ASP A 1 92 ? 1.189 -9.451 0.690 1.00 94.12 92 ASP A O 1
ATOM 764 N N . LEU A 1 93 ? 2.530 -8.624 -0.907 1.00 93.81 93 LEU A N 1
ATOM 765 C CA . LEU A 1 93 ? 2.065 -7.240 -0.796 1.00 93.81 93 LEU A CA 1
ATOM 766 C C . LEU A 1 93 ? 1.672 -6.676 -2.164 1.00 93.81 93 LEU A C 1
ATOM 768 O O . LEU A 1 93 ? 2.529 -6.465 -3.026 1.00 93.81 93 LEU A O 1
ATOM 772 N N . ILE A 1 94 ? 0.382 -6.364 -2.318 1.00 92.31 94 ILE A N 1
ATOM 773 C CA . ILE A 1 94 ? -0.193 -5.777 -3.538 1.00 92.31 94 ILE A CA 1
ATOM 774 C C . ILE A 1 94 ? -0.999 -4.524 -3.161 1.00 92.31 94 ILE A C 1
ATOM 776 O O . ILE A 1 94 ? -2.209 -4.605 -2.958 1.00 92.31 94 ILE A O 1
ATOM 780 N N . PRO A 1 95 ? -0.334 -3.377 -2.951 1.00 86.75 95 PRO A N 1
ATOM 781 C CA . PRO A 1 95 ? -1.001 -2.129 -2.625 1.00 86.75 95 PRO A CA 1
ATOM 782 C C . PRO A 1 95 ? -1.378 -1.356 -3.889 1.00 86.75 95 PRO A C 1
ATOM 784 O O . PRO A 1 95 ? -0.562 -1.225 -4.803 1.00 86.75 95 PRO A O 1
ATOM 787 N N . GLU A 1 96 ? -2.575 -0.781 -3.864 1.00 84.69 96 GLU A N 1
ATOM 788 C CA . GLU A 1 96 ? -3.085 0.154 -4.870 1.00 84.69 96 GLU A CA 1
ATOM 789 C C . GLU A 1 96 ? -3.249 1.515 -4.174 1.00 84.69 96 GLU A C 1
ATOM 791 O O . GLU A 1 96 ? -4.017 1.646 -3.213 1.00 84.69 96 GLU A O 1
ATOM 796 N N . LEU A 1 97 ? -2.415 2.497 -4.545 1.00 80.19 97 LEU A N 1
ATOM 797 C CA . LEU A 1 97 ? -2.306 3.770 -3.819 1.00 80.19 97 LEU A CA 1
ATOM 798 C C . LEU A 1 97 ? -2.378 4.979 -4.760 1.00 80.19 97 LEU A C 1
ATOM 800 O O . LEU A 1 97 ? -1.412 5.307 -5.450 1.00 80.19 97 LEU A O 1
ATOM 804 N N . ASP A 1 98 ? -3.461 5.749 -4.644 1.00 70.94 98 ASP A N 1
ATOM 805 C CA . ASP A 1 98 ? -3.834 6.751 -5.655 1.00 70.94 98 ASP A CA 1
ATOM 806 C C . ASP A 1 98 ? -3.659 8.217 -5.226 1.00 70.94 98 ASP A C 1
ATOM 808 O O . ASP A 1 98 ? -4.393 9.109 -5.652 1.00 70.94 98 ASP A O 1
ATOM 812 N N . ASN A 1 99 ? -2.667 8.538 -4.388 1.00 69.38 99 ASN A N 1
ATOM 813 C CA . ASN A 1 99 ? -2.559 9.889 -3.815 1.00 69.38 99 ASN A CA 1
ATOM 814 C C . ASN A 1 99 ? -1.133 10.398 -3.579 1.00 69.38 99 ASN A C 1
ATOM 816 O O . ASN A 1 99 ? -0.146 9.750 -3.894 1.00 69.38 99 ASN A O 1
ATOM 820 N N . ILE A 1 100 ? -1.022 11.622 -3.048 1.00 63.66 100 ILE A N 1
ATOM 821 C CA . ILE A 1 100 ? 0.253 12.221 -2.632 1.00 63.66 100 ILE A CA 1
ATOM 822 C C . ILE A 1 100 ? 0.582 11.775 -1.213 1.00 63.66 100 ILE A C 1
ATOM 824 O O . ILE A 1 100 ? -0.123 12.146 -0.271 1.00 63.66 100 ILE A O 1
ATOM 828 N N . TRP A 1 101 ? 1.720 11.105 -1.039 1.00 68.75 101 TRP A N 1
ATOM 829 C CA . TRP A 1 101 ? 2.192 10.712 0.285 1.00 68.75 101 TRP A CA 1
ATOM 830 C C . TRP A 1 101 ? 3.629 11.158 0.484 1.00 68.75 101 TRP A C 1
ATOM 832 O O . TRP A 1 101 ? 4.495 10.817 -0.323 1.00 68.75 101 TRP A O 1
ATOM 842 N N . PRO A 1 102 ? 3.917 11.926 1.547 1.00 72.56 102 PRO A N 1
ATOM 843 C CA . PRO A 1 102 ? 5.256 12.421 1.819 1.00 72.56 102 PRO A CA 1
ATOM 844 C C . PRO A 1 102 ? 6.305 11.316 1.990 1.00 72.56 102 PRO A C 1
ATOM 846 O O . PRO A 1 102 ? 7.432 11.511 1.533 1.00 72.56 102 PRO A O 1
ATOM 849 N N . TRP A 1 103 ? 5.942 10.202 2.639 1.00 83.31 103 TRP A N 1
ATOM 850 C CA . TRP A 1 103 ? 6.845 9.091 2.952 1.00 83.31 103 TRP A CA 1
ATOM 851 C C . TRP A 1 103 ? 6.143 7.737 2.825 1.00 83.31 103 TRP A C 1
ATOM 853 O O . TRP A 1 103 ? 5.226 7.443 3.596 1.00 83.31 103 TRP A O 1
ATOM 863 N N . LEU A 1 104 ? 6.636 6.904 1.906 1.00 87.00 104 LEU A N 1
ATOM 864 C CA . LEU A 1 104 ? 6.190 5.527 1.710 1.00 87.00 104 LEU A CA 1
ATOM 865 C C . LEU A 1 104 ? 7.353 4.542 1.852 1.00 87.00 104 LEU A C 1
ATOM 867 O O . LEU A 1 104 ? 8.381 4.671 1.182 1.00 87.00 104 LEU A O 1
ATOM 871 N N . SER A 1 105 ? 7.162 3.537 2.705 1.00 92.06 105 SER A N 1
ATOM 872 C CA . SER A 1 105 ? 8.055 2.388 2.837 1.00 92.06 105 SER A CA 1
ATOM 873 C C . SER A 1 105 ? 7.268 1.095 2.667 1.00 92.06 105 SER A C 1
ATOM 875 O O . SER A 1 105 ? 6.405 0.789 3.489 1.00 92.06 105 SER A O 1
ATOM 877 N N . LEU A 1 106 ? 7.601 0.320 1.637 1.00 93.19 106 LEU A N 1
ATOM 878 C CA . LEU A 1 106 ? 7.033 -1.003 1.390 1.00 93.19 106 LEU A CA 1
ATOM 879 C C . LEU A 1 106 ? 8.129 -2.059 1.508 1.00 93.19 106 LEU A C 1
ATOM 881 O O . LEU A 1 106 ? 9.224 -1.898 0.960 1.00 93.19 106 LEU A O 1
ATOM 885 N N . SER A 1 107 ? 7.827 -3.143 2.214 1.00 95.25 107 SER A N 1
ATOM 886 C CA . SER A 1 107 ? 8.721 -4.293 2.317 1.00 95.25 107 SER A CA 1
ATOM 887 C C . SER A 1 107 ? 7.957 -5.600 2.176 1.00 95.25 107 SER A C 1
ATOM 889 O O . SER A 1 107 ? 6.958 -5.770 2.866 1.00 95.25 107 SER A O 1
ATOM 891 N N . ALA A 1 108 ? 8.399 -6.523 1.325 1.00 95.62 108 ALA A N 1
ATOM 892 C CA . ALA A 1 108 ? 7.754 -7.834 1.253 1.00 95.62 108 ALA A CA 1
ATOM 893 C C . ALA A 1 108 ? 8.691 -8.972 0.841 1.00 95.62 108 ALA A C 1
ATOM 895 O O . ALA A 1 108 ? 9.873 -8.740 0.589 1.00 95.62 108 ALA A O 1
ATOM 896 N N . TRP A 1 109 ? 8.181 -10.203 0.804 1.00 93.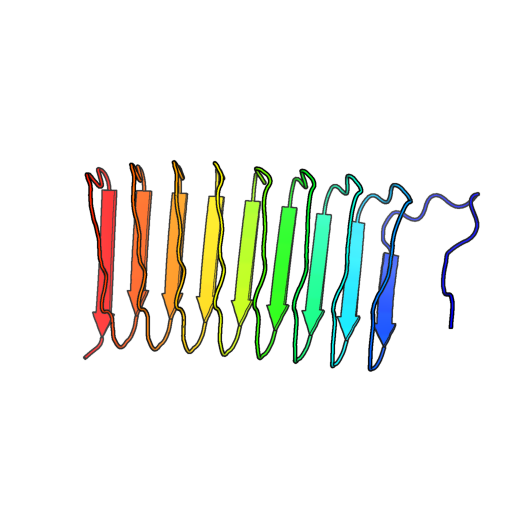69 109 TRP A N 1
ATOM 897 C CA . TRP A 1 109 ? 8.815 -11.260 0.023 1.00 93.69 109 TRP A CA 1
ATOM 898 C C . TRP A 1 109 ? 8.501 -11.018 -1.458 1.00 93.69 109 TRP A C 1
ATOM 900 O O . TRP A 1 109 ? 9.423 -10.691 -2.202 1.00 93.69 109 TRP A O 1
ATOM 910 N N . ASP A 1 110 ? 7.217 -10.999 -1.820 1.00 94.00 110 ASP A N 1
ATOM 911 C CA . ASP A 1 110 ? 6.730 -10.630 -3.151 1.00 94.00 110 ASP A CA 1
ATOM 912 C C . ASP A 1 110 ? 5.999 -9.279 -3.085 1.00 94.00 110 ASP A C 1
ATOM 914 O O . ASP A 1 110 ? 5.071 -9.082 -2.296 1.00 94.00 110 ASP A O 1
ATOM 918 N N . LEU A 1 111 ? 6.444 -8.311 -3.890 1.00 94.00 111 LEU A N 1
ATOM 919 C CA . LEU A 1 111 ? 5.943 -6.935 -3.875 1.00 94.00 111 LEU A CA 1
ATOM 920 C C . LEU A 1 111 ? 5.560 -6.474 -5.283 1.00 94.00 111 LEU A C 1
ATOM 922 O O . LEU A 1 111 ? 6.430 -6.277 -6.137 1.00 94.00 111 LEU A O 1
ATOM 926 N N . ILE A 1 112 ? 4.263 -6.231 -5.491 1.00 93.00 112 ILE A N 1
ATOM 927 C CA . ILE A 1 112 ? 3.698 -5.751 -6.761 1.00 93.00 112 ILE A CA 1
ATOM 928 C C . ILE A 1 112 ? 2.862 -4.488 -6.498 1.00 93.00 112 ILE A C 1
ATOM 930 O O . ILE A 1 112 ? 1.645 -4.572 -6.363 1.00 93.00 112 ILE A O 1
ATOM 934 N N . PRO A 1 113 ? 3.505 -3.322 -6.320 1.00 87.88 113 PRO A N 1
ATOM 935 C CA . PRO A 1 113 ? 2.806 -2.076 -6.068 1.00 87.88 113 PRO A CA 1
ATOM 936 C C . PRO A 1 113 ? 2.432 -1.386 -7.380 1.00 87.88 113 PRO A C 1
ATOM 938 O O . PRO A 1 113 ? 3.284 -1.215 -8.257 1.00 87.88 113 PRO A O 1
ATOM 941 N N . GLU A 1 114 ? 1.185 -0.931 -7.449 1.00 87.38 114 GLU A N 1
ATOM 942 C CA . GLU A 1 114 ? 0.692 -0.003 -8.466 1.00 87.38 114 GLU A CA 1
ATOM 943 C C . GLU A 1 114 ? 0.557 1.366 -7.799 1.00 87.38 114 GLU A C 1
ATOM 945 O O . GLU A 1 114 ? -0.251 1.555 -6.884 1.00 87.38 114 GLU A O 1
ATOM 950 N N . LEU A 1 115 ? 1.453 2.293 -8.159 1.00 82.94 115 LEU A N 1
ATOM 951 C CA . LEU A 1 115 ? 1.522 3.599 -7.512 1.00 82.94 115 LEU A CA 1
ATOM 952 C C . LEU A 1 115 ? 1.408 4.727 -8.526 1.00 82.94 115 LEU A C 1
ATOM 954 O O . LEU A 1 115 ? 2.347 5.018 -9.277 1.00 82.94 115 LEU A O 1
ATOM 958 N N . ASP A 1 116 ? 0.311 5.461 -8.406 1.00 74.44 116 ASP A N 1
ATOM 959 C CA . ASP A 1 116 ? 0.080 6.682 -9.150 1.00 74.44 116 ASP A CA 1
ATOM 960 C C . ASP A 1 116 ? 0.376 7.919 -8.287 1.00 74.44 116 ASP A C 1
ATOM 962 O O . ASP A 1 116 ? 0.281 7.912 -7.060 1.00 74.44 116 ASP A O 1
ATOM 966 N N . ASN A 1 117 ? 0.704 9.041 -8.934 1.00 70.44 117 ASN A N 1
ATOM 967 C CA . ASN A 1 117 ? 0.919 10.381 -8.358 1.00 70.44 117 ASN A CA 1
ATOM 968 C C . ASN A 1 117 ? 2.315 10.715 -7.782 1.00 70.44 117 ASN A C 1
ATOM 970 O O . ASN A 1 117 ? 3.333 10.119 -8.108 1.00 70.44 117 ASN A O 1
ATOM 974 N N . HIS A 1 118 ? 2.402 11.843 -7.063 1.00 65.81 118 HIS A N 1
ATOM 975 C CA . HIS A 1 118 ? 3.654 12.440 -6.590 1.00 65.81 118 HIS A CA 1
ATOM 976 C C . HIS A 1 118 ? 4.002 11.967 -5.182 1.00 65.81 118 HIS A C 1
ATOM 978 O O . HIS A 1 118 ? 3.300 12.296 -4.225 1.00 65.81 118 HIS A O 1
ATOM 984 N N . TRP A 1 119 ? 5.170 11.349 -5.037 1.00 69.38 119 TRP A N 1
ATOM 985 C CA . TRP A 1 119 ? 5.662 10.883 -3.746 1.00 69.38 119 TRP A CA 1
ATOM 986 C C . TRP A 1 119 ? 7.070 11.419 -3.519 1.00 69.38 119 TRP A C 1
ATOM 988 O O . TRP A 1 119 ? 7.994 11.048 -4.246 1.00 69.38 119 TRP A O 1
ATOM 998 N N . PRO A 1 120 ? 7.274 12.319 -2.543 1.00 73.50 120 PRO A N 1
ATOM 999 C CA . PRO A 1 120 ? 8.582 12.888 -2.260 1.00 73.50 120 PRO A CA 1
ATOM 1000 C C . PRO A 1 120 ? 9.637 11.836 -1.916 1.00 73.50 120 PRO A C 1
ATOM 1002 O O . PRO A 1 120 ? 10.785 12.019 -2.319 1.00 73.50 120 PRO A O 1
ATOM 1005 N N . TRP A 1 121 ? 9.247 10.774 -1.200 1.00 83.62 121 TRP A N 1
ATOM 1006 C CA . TRP A 1 121 ? 10.128 9.698 -0.750 1.00 83.62 121 TRP A CA 1
ATOM 1007 C C . TRP A 1 121 ? 9.453 8.331 -0.861 1.00 83.62 121 TRP A C 1
ATOM 1009 O O . TRP A 1 121 ? 8.515 8.041 -0.116 1.00 83.62 121 TRP A O 1
ATOM 1019 N N . LEU A 1 122 ? 9.987 7.485 -1.745 1.00 87.12 122 LEU A N 1
ATOM 1020 C CA . LEU A 1 122 ? 9.583 6.093 -1.914 1.00 87.12 122 LEU A CA 1
ATOM 1021 C C . LEU A 1 122 ? 10.758 5.145 -1.644 1.00 87.12 122 LEU A C 1
ATOM 1023 O O . LEU A 1 122 ? 11.829 5.276 -2.244 1.00 87.12 122 LEU A O 1
ATOM 1027 N N . SER A 1 123 ? 10.536 4.166 -0.769 1.00 91.69 123 SER A N 1
ATOM 1028 C CA . SER A 1 123 ? 11.448 3.049 -0.526 1.00 91.69 123 SER A CA 1
ATOM 1029 C C . SER A 1 123 ? 10.714 1.722 -0.688 1.00 91.69 123 SER A C 1
ATOM 1031 O O . SER A 1 123 ? 9.808 1.426 0.087 1.00 91.69 123 SER A O 1
ATOM 1033 N N . LEU A 1 124 ? 11.140 0.911 -1.656 1.00 92.62 124 LEU A N 1
ATOM 1034 C CA . LEU A 1 124 ? 10.634 -0.441 -1.895 1.00 92.62 124 LEU A CA 1
ATOM 1035 C C . LEU A 1 124 ? 11.748 -1.459 -1.648 1.00 92.62 124 LEU A C 1
ATOM 1037 O O . LEU A 1 124 ? 12.859 -1.310 -2.168 1.00 92.62 124 LEU A O 1
ATOM 1041 N N . SER A 1 125 ? 11.449 -2.497 -0.872 1.00 94.75 125 SER A N 1
ATOM 1042 C CA . SER A 1 125 ? 12.367 -3.607 -0.626 1.00 94.75 125 SER A CA 1
ATOM 1043 C C . SER A 1 125 ? 11.650 -4.944 -0.751 1.00 94.75 125 SER A C 1
ATOM 1045 O O . SER A 1 125 ? 10.684 -5.159 -0.031 1.00 94.75 125 SER A O 1
ATOM 1047 N N . ALA A 1 126 ? 12.129 -5.870 -1.577 1.00 94.38 126 ALA A N 1
ATOM 1048 C CA . ALA A 1 126 ? 11.531 -7.206 -1.622 1.00 94.38 126 ALA A CA 1
ATOM 1049 C C . ALA A 1 126 ? 12.515 -8.329 -1.950 1.00 94.38 126 ALA A C 1
ATOM 1051 O O . ALA A 1 126 ? 13.694 -8.069 -2.186 1.00 94.38 126 ALA A O 1
ATOM 1052 N N . TRP A 1 127 ? 12.051 -9.578 -1.929 1.00 92.38 127 TRP A N 1
ATOM 1053 C CA . TRP A 1 127 ? 12.746 -10.655 -2.626 1.00 92.38 127 TRP A CA 1
ATOM 1054 C C . TRP A 1 127 ? 12.458 -10.525 -4.126 1.00 92.38 127 TRP A C 1
ATOM 1056 O O . TRP A 1 127 ? 13.384 -10.204 -4.871 1.00 92.38 127 TRP A O 1
ATOM 1066 N N . ASP A 1 128 ? 11.184 -10.604 -4.516 1.00 92.62 128 ASP A N 1
ATOM 1067 C CA . ASP A 1 128 ? 10.705 -10.335 -5.873 1.00 92.62 128 ASP A CA 1
ATOM 1068 C C . ASP A 1 128 ? 9.953 -8.993 -5.906 1.00 92.62 128 ASP A C 1
ATOM 1070 O O . ASP A 1 128 ? 9.006 -8.764 -5.153 1.00 92.62 128 ASP A O 1
ATOM 1074 N N . LEU A 1 129 ? 10.396 -8.068 -6.763 1.00 92.88 129 LEU A N 1
ATOM 1075 C CA . LEU A 1 129 ? 9.859 -6.708 -6.855 1.00 92.88 129 LEU A CA 1
ATOM 1076 C C . LEU A 1 129 ? 9.464 -6.369 -8.295 1.00 92.88 129 LEU A C 1
ATOM 1078 O O . LEU A 1 129 ? 10.327 -6.251 -9.171 1.00 92.88 129 LEU A O 1
ATOM 1082 N N . ILE A 1 130 ? 8.167 -6.141 -8.514 1.00 92.75 130 ILE A N 1
ATOM 1083 C CA . ILE A 1 130 ? 7.592 -5.761 -9.812 1.00 92.75 130 ILE A CA 1
ATOM 1084 C C . ILE A 1 130 ? 6.763 -4.475 -9.651 1.00 92.75 130 ILE A C 1
ATOM 1086 O O . ILE A 1 130 ? 5.544 -4.542 -9.526 1.00 92.75 130 ILE A O 1
ATOM 1090 N N . PRO A 1 131 ? 7.408 -3.299 -9.564 1.00 88.19 131 PRO A N 1
ATOM 1091 C CA . PRO A 1 131 ? 6.708 -2.041 -9.370 1.00 88.19 131 PRO A CA 1
ATOM 1092 C C . PRO A 1 131 ? 6.282 -1.432 -10.706 1.00 88.19 131 PRO A C 1
ATOM 1094 O O . PRO A 1 131 ? 7.101 -1.315 -11.626 1.00 88.19 131 PRO A O 1
ATOM 1097 N N . GLU A 1 132 ? 5.036 -0.972 -10.757 1.00 88.38 132 GLU A N 1
ATOM 1098 C CA . GLU A 1 132 ? 4.516 -0.095 -11.805 1.00 88.38 132 GLU A CA 1
ATOM 1099 C C . GLU A 1 132 ? 4.433 1.324 -11.232 1.00 88.38 132 GLU A C 1
ATOM 1101 O O . GLU A 1 132 ? 3.632 1.609 -10.340 1.00 88.38 132 GLU A O 1
ATOM 1106 N N . LEU A 1 133 ? 5.362 2.188 -11.662 1.00 83.94 133 LEU A N 1
ATOM 1107 C CA . LEU A 1 133 ? 5.498 3.548 -11.137 1.00 83.94 133 LEU A CA 1
ATOM 1108 C C . LEU A 1 133 ? 5.327 4.575 -12.249 1.00 83.94 133 LEU A C 1
ATOM 1110 O O . LEU A 1 133 ? 6.225 4.781 -13.078 1.00 83.94 133 LEU A O 1
ATOM 1114 N N . ASP A 1 134 ? 4.231 5.316 -12.162 1.00 76.19 134 ASP A N 1
ATOM 1115 C CA . ASP A 1 134 ? 3.969 6.477 -12.996 1.00 76.19 134 ASP A CA 1
ATOM 1116 C C . ASP A 1 134 ? 4.228 7.778 -12.215 1.00 76.19 134 ASP A C 1
ATOM 1118 O O . ASP A 1 134 ? 4.305 7.809 -10.992 1.00 76.19 134 ASP A O 1
ATOM 1122 N N . ASN A 1 135 ? 4.356 8.907 -12.916 1.00 72.38 135 ASN A N 1
ATOM 1123 C CA . ASN A 1 135 ? 4.574 10.263 -12.367 1.00 72.38 135 ASN A CA 1
ATOM 1124 C C . ASN A 1 135 ? 5.975 10.577 -11.777 1.00 72.38 135 ASN A C 1
ATOM 1126 O O . ASN A 1 135 ? 6.972 9.934 -12.084 1.00 72.38 135 ASN A O 1
ATOM 1130 N N . HIS A 1 136 ? 6.102 11.704 -11.060 1.00 67.44 136 HIS A N 1
ATOM 1131 C CA . HIS A 1 136 ? 7.384 12.297 -10.659 1.00 67.44 136 HIS A CA 1
ATOM 1132 C C . HIS A 1 136 ? 7.767 11.929 -9.218 1.00 67.44 136 HIS A C 1
ATOM 1134 O O . HIS A 1 136 ? 7.112 12.349 -8.262 1.00 67.44 136 HIS A O 1
ATOM 1140 N N . TRP A 1 137 ? 8.925 11.282 -9.067 1.00 73.25 137 TRP A N 1
ATOM 1141 C CA . TRP A 1 137 ? 9.436 10.757 -7.798 1.00 73.25 137 TRP A CA 1
ATOM 1142 C C . TRP A 1 137 ? 10.781 11.409 -7.460 1.00 73.25 137 TRP A C 1
ATOM 1144 O O . TRP A 1 137 ? 11.811 11.014 -8.010 1.00 73.25 137 TRP A O 1
ATOM 1154 N N . PRO A 1 138 ? 10.822 12.437 -6.589 1.00 76.50 138 PRO A N 1
ATOM 1155 C CA . PRO A 1 138 ? 12.064 13.111 -6.231 1.00 76.50 138 PRO A CA 1
ATOM 1156 C C . PRO A 1 138 ? 13.112 12.162 -5.649 1.00 76.50 138 PRO A C 1
ATOM 1158 O O . PRO A 1 138 ? 14.281 12.299 -6.005 1.00 76.50 138 PRO A O 1
ATOM 1161 N N . TRP A 1 139 ? 12.696 11.215 -4.801 1.00 82.94 139 TRP A N 1
ATOM 1162 C CA . TRP A 1 139 ? 13.560 10.207 -4.189 1.00 82.94 139 TRP A CA 1
ATOM 1163 C C . TRP A 1 139 ? 12.946 8.816 -4.308 1.00 82.94 139 TRP A C 1
ATOM 1165 O O . TRP A 1 139 ? 11.924 8.534 -3.683 1.00 82.94 139 TRP A O 1
ATOM 1175 N N . LEU A 1 140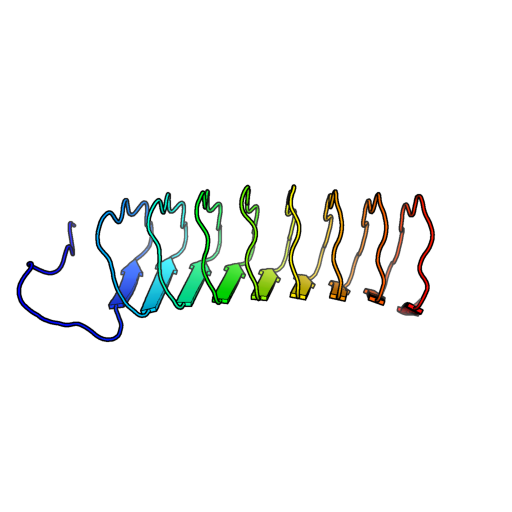 ? 13.610 7.949 -5.072 1.00 87.31 140 LEU A N 1
ATOM 1176 C CA . LEU A 1 140 ? 13.241 6.551 -5.258 1.00 87.31 140 LEU A CA 1
ATOM 1177 C C . LEU A 1 140 ? 14.394 5.629 -4.847 1.00 87.31 140 LEU A C 1
ATOM 1179 O O . LEU A 1 140 ? 15.510 5.739 -5.362 1.00 87.31 140 LEU A O 1
ATOM 1183 N N . SER A 1 141 ? 14.114 4.694 -3.941 1.00 91.38 141 SER A N 1
ATOM 1184 C CA . SER A 1 141 ? 15.013 3.600 -3.575 1.00 91.38 141 SER A CA 1
ATOM 1185 C C . SER A 1 141 ? 14.329 2.258 -3.800 1.00 91.38 141 SER A C 1
ATOM 1187 O O . SER A 1 141 ? 13.300 1.983 -3.191 1.00 91.38 141 SER A O 1
ATOM 1189 N N . LEU A 1 142 ? 14.930 1.418 -4.638 1.00 91.62 142 LEU A N 1
ATOM 1190 C CA . LEU A 1 142 ? 14.484 0.064 -4.947 1.00 91.62 142 LEU A CA 1
ATOM 1191 C C . LEU A 1 142 ? 15.582 -0.930 -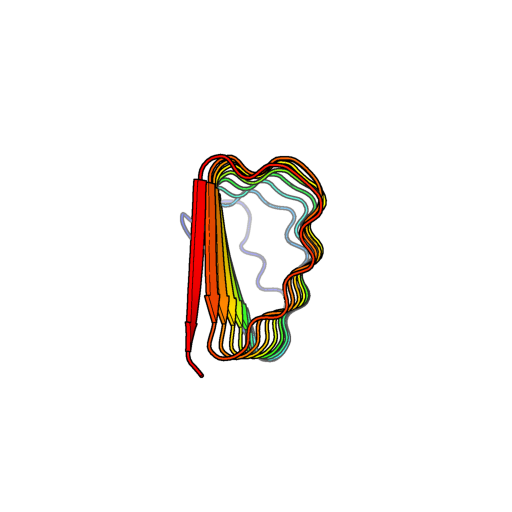4.559 1.00 91.62 142 LEU A C 1
ATOM 1193 O O . LEU A 1 142 ? 16.737 -0.782 -4.972 1.00 91.62 142 LEU A O 1
ATOM 1197 N N . SER A 1 143 ? 15.229 -1.946 -3.777 1.00 93.88 143 SER A N 1
ATOM 1198 C CA . SER A 1 143 ? 16.135 -3.026 -3.383 1.00 93.88 143 SER A CA 1
ATOM 1199 C C . SER A 1 143 ? 15.434 -4.371 -3.516 1.00 93.88 143 SER A C 1
ATOM 1201 O O . SER A 1 143 ? 14.481 -4.619 -2.790 1.00 93.88 143 SER A O 1
ATOM 1203 N N . ALA A 1 144 ? 15.905 -5.257 -4.388 1.00 92.75 144 ALA A N 1
ATOM 1204 C CA . ALA A 1 144 ? 15.339 -6.598 -4.483 1.00 92.75 144 ALA A CA 1
ATOM 1205 C C . ALA A 1 144 ? 16.362 -7.674 -4.831 1.00 92.75 144 ALA A C 1
ATOM 1207 O O . ALA A 1 144 ? 17.478 -7.356 -5.241 1.00 92.75 144 ALA A O 1
ATOM 1208 N N . TRP A 1 145 ? 16.000 -8.941 -4.633 1.00 89.44 145 TRP A N 1
ATOM 1209 C CA . TRP A 1 145 ? 16.748 -10.045 -5.226 1.00 89.44 145 TRP A CA 1
ATOM 1210 C C . TRP A 1 145 ? 16.484 -10.038 -6.736 1.00 89.44 145 TRP A C 1
ATOM 1212 O O . TRP A 1 145 ? 17.367 -9.661 -7.508 1.00 89.44 145 TRP A O 1
ATOM 1222 N N . ASP A 1 146 ? 15.229 -10.258 -7.128 1.00 90.12 146 ASP A N 1
ATOM 1223 C CA . ASP A 1 146 ? 14.760 -10.116 -8.501 1.00 90.12 146 ASP A CA 1
ATOM 1224 C C . ASP A 1 146 ? 13.938 -8.826 -8.666 1.00 90.12 146 ASP A C 1
ATOM 1226 O O . ASP A 1 146 ? 12.976 -8.562 -7.946 1.00 90.12 146 ASP A O 1
ATOM 1230 N N . LEU A 1 147 ? 14.346 -7.982 -9.621 1.00 89.56 147 LEU A N 1
ATOM 1231 C CA . LEU A 1 147 ? 13.763 -6.658 -9.855 1.00 89.56 147 LEU A CA 1
ATOM 1232 C C . LEU A 1 147 ? 13.339 -6.491 -11.316 1.00 89.56 147 LEU A C 1
ATOM 1234 O O . LEU A 1 147 ? 14.186 -6.508 -12.213 1.00 89.56 147 LEU A O 1
ATOM 1238 N N . ILE A 1 148 ? 12.048 -6.251 -11.546 1.00 89.38 148 ILE A N 1
ATOM 1239 C CA . ILE A 1 148 ? 11.472 -5.998 -12.875 1.00 89.38 148 ILE A CA 1
ATOM 1240 C C . ILE A 1 148 ? 10.625 -4.718 -12.808 1.00 89.38 148 ILE A C 1
ATOM 1242 O O . ILE A 1 148 ? 9.426 -4.794 -12.573 1.00 89.38 148 ILE A O 1
ATOM 1246 N N . PRO A 1 149 ? 11.229 -3.527 -12.962 1.00 83.94 149 PRO A N 1
ATOM 1247 C CA . PRO A 1 149 ? 10.515 -2.273 -12.780 1.00 83.94 149 PRO A CA 1
ATOM 1248 C C . PRO A 1 149 ? 9.994 -1.717 -14.108 1.00 83.94 149 PRO A C 1
ATOM 1250 O O . PRO A 1 149 ? 10.743 -1.615 -15.087 1.00 83.94 149 PRO A O 1
ATOM 1253 N N . GLU A 1 150 ? 8.743 -1.268 -14.109 1.00 86.25 150 GLU A N 1
ATOM 1254 C CA . GLU A 1 150 ? 8.165 -0.454 -15.176 1.00 86.25 150 GLU A CA 1
ATOM 1255 C C . GLU A 1 150 ? 8.138 1.006 -14.714 1.00 86.25 150 GLU A C 1
ATOM 1257 O O . GLU A 1 150 ? 7.364 1.401 -13.847 1.00 86.25 150 GLU A O 1
ATOM 1262 N N . LEU A 1 151 ? 9.075 1.803 -15.242 1.00 83.12 151 LEU A N 1
ATOM 1263 C CA . LEU A 1 151 ? 9.286 3.189 -14.826 1.00 83.12 151 LEU A CA 1
ATOM 1264 C C . LEU A 1 151 ? 9.001 4.140 -15.984 1.00 83.12 151 LEU A C 1
ATOM 1266 O O . LEU A 1 151 ? 9.842 4.332 -16.869 1.00 83.12 151 LEU A O 1
ATOM 1270 N N . ASN A 1 152 ? 7.859 4.813 -15.936 1.00 74.69 152 ASN A N 1
ATOM 1271 C CA . ASN A 1 152 ? 7.549 5.890 -16.860 1.00 74.69 152 ASN A CA 1
ATOM 1272 C C . ASN A 1 152 ? 7.749 7.202 -16.101 1.00 74.69 152 ASN A C 1
ATOM 1274 O O . ASN A 1 152 ? 6.848 7.546 -15.354 1.00 74.69 152 ASN A O 1
ATOM 1278 N N . ASN A 1 153 ? 8.902 7.898 -16.237 1.00 69.81 153 ASN A N 1
ATOM 1279 C CA . ASN A 1 153 ? 9.164 9.340 -15.938 1.00 69.81 153 ASN A CA 1
ATOM 1280 C C . ASN A 1 153 ? 10.592 9.632 -15.397 1.00 69.81 153 ASN A C 1
ATOM 1282 O O . ASN A 1 153 ? 11.527 8.852 -15.570 1.00 69.81 153 ASN A O 1
ATOM 1286 N N . ILE A 1 154 ? 10.792 10.840 -14.843 1.00 63.28 154 ILE A N 1
ATOM 1287 C CA . ILE A 1 154 ? 12.060 11.397 -14.356 1.00 63.28 154 ILE A CA 1
ATOM 1288 C C . ILE A 1 154 ? 12.209 11.140 -12.852 1.00 63.28 154 ILE A C 1
ATOM 1290 O O . ILE A 1 154 ? 11.371 11.566 -12.058 1.00 63.28 154 ILE A O 1
ATOM 1294 N N . PHE A 1 155 ? 13.350 10.560 -12.478 1.00 73.75 155 PHE A N 1
ATOM 1295 C CA . PHE A 1 155 ? 13.758 10.297 -11.097 1.00 73.75 155 PHE A CA 1
ATOM 1296 C C . PHE A 1 155 ? 15.03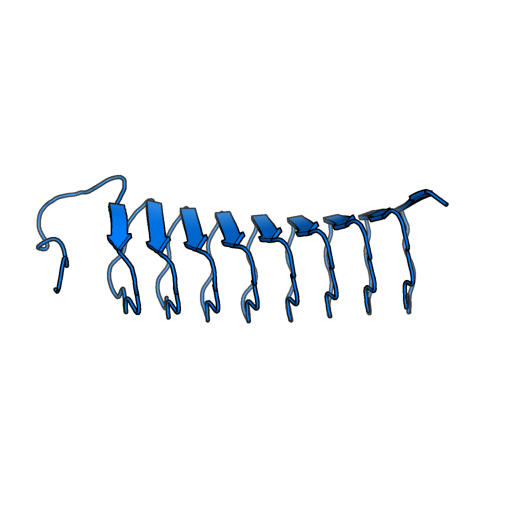6 11.094 -10.797 1.00 73.75 155 PHE A C 1
ATOM 1298 O O . PHE A 1 155 ? 16.122 10.674 -11.203 1.00 73.75 155 PHE A O 1
ATOM 1305 N N . PRO A 1 156 ? 14.952 12.267 -10.139 1.00 72.06 156 PRO A N 1
ATOM 1306 C CA . PRO A 1 156 ? 16.131 13.065 -9.807 1.00 72.06 156 PRO A CA 1
ATOM 1307 C C . PRO A 1 156 ? 17.134 12.303 -8.934 1.00 72.06 156 PRO A C 1
ATOM 1309 O O . PRO A 1 156 ? 18.342 12.479 -9.093 1.00 72.06 156 PRO A O 1
ATOM 1312 N N . TRP A 1 157 ? 16.630 11.444 -8.043 1.00 78.69 157 TRP A N 1
ATOM 1313 C CA . TRP A 1 157 ? 17.425 10.570 -7.191 1.00 78.69 157 TRP A CA 1
ATOM 1314 C C . TRP A 1 157 ? 16.873 9.148 -7.257 1.00 78.69 157 TRP A C 1
ATOM 1316 O O . TRP A 1 157 ? 15.787 8.875 -6.751 1.00 78.69 157 TRP A O 1
ATOM 1326 N N . LEU A 1 158 ? 17.643 8.254 -7.880 1.00 84.44 158 LEU A N 1
ATOM 1327 C CA . LEU A 1 158 ? 17.319 6.841 -8.050 1.00 84.44 158 LEU A CA 1
ATOM 1328 C C . LEU A 1 158 ? 18.434 5.977 -7.456 1.00 84.44 158 LEU A C 1
ATOM 1330 O O . LEU A 1 158 ? 19.594 6.094 -7.856 1.00 84.44 158 LEU A O 1
ATOM 1334 N N . SER A 1 159 ? 18.070 5.101 -6.524 1.00 88.38 159 SER A N 1
ATOM 1335 C CA . SER A 1 159 ? 18.928 4.047 -5.983 1.00 88.38 159 SER A CA 1
ATOM 1336 C C . SER A 1 159 ? 18.345 2.685 -6.344 1.00 88.38 159 SER A C 1
ATOM 1338 O O . SER A 1 159 ? 17.192 2.410 -6.032 1.00 88.38 159 SER A O 1
ATOM 1340 N N . LEU A 1 160 ? 19.146 1.839 -6.990 1.00 87.25 160 LEU A N 1
ATOM 1341 C CA . LEU A 1 160 ? 18.771 0.500 -7.443 1.00 87.25 160 LEU A CA 1
ATOM 1342 C C . LEU A 1 160 ? 19.773 -0.511 -6.890 1.00 87.25 160 LEU A C 1
ATOM 1344 O O . LEU A 1 160 ? 20.969 -0.406 -7.167 1.00 87.25 160 LEU A O 1
ATOM 1348 N N . SER A 1 161 ? 19.290 -1.486 -6.125 1.00 89.50 161 SER A N 1
ATOM 1349 C CA . SER A 1 161 ? 20.073 -2.641 -5.674 1.00 89.50 161 SER A CA 1
ATOM 1350 C C . SER A 1 161 ? 19.360 -3.920 -6.097 1.00 89.50 161 SER A C 1
ATOM 1352 O O . SER A 1 161 ? 18.264 -4.185 -5.620 1.00 89.50 161 SER A O 1
ATOM 1354 N N . ALA A 1 162 ? 19.974 -4.690 -6.993 1.00 83.44 162 ALA A N 1
ATOM 1355 C CA . ALA A 1 162 ? 19.490 -6.002 -7.416 1.00 83.44 162 ALA A CA 1
ATOM 1356 C C . ALA A 1 162 ? 20.570 -7.053 -7.129 1.00 83.44 162 ALA A C 1
ATOM 1358 O O . ALA A 1 162 ? 21.751 -6.803 -7.405 1.00 83.44 162 ALA A O 1
ATOM 1359 N N . TRP A 1 163 ? 20.184 -8.197 -6.567 1.00 77.56 163 TRP A N 1
ATOM 1360 C CA . TRP A 1 163 ? 21.102 -9.279 -6.203 1.00 77.56 163 TRP A CA 1
ATOM 1361 C C . TRP A 1 163 ? 20.767 -10.520 -7.039 1.00 77.56 163 TRP A C 1
ATOM 1363 O O . TRP A 1 163 ? 19.744 -11.144 -6.812 1.00 77.56 163 TRP A O 1
ATOM 1373 N N . HIS A 1 164 ? 21.630 -10.865 -8.001 1.00 56.22 164 HIS A N 1
ATOM 1374 C CA . HIS A 1 164 ? 21.500 -12.071 -8.837 1.00 56.22 164 HIS A CA 1
ATOM 1375 C C . HIS A 1 164 ? 22.232 -13.281 -8.246 1.00 56.22 164 HIS A C 1
ATOM 1377 O O . HIS A 1 164 ? 23.377 -13.098 -7.760 1.00 56.22 164 HIS A O 1
#